Protein AF-A0A1B9Z0H9-F1 (afdb_monomer_lite)

Radius of gyration: 12.67 Å; chains: 1; bounding box: 24×28×35 Å

Secondary structure (DSSP, 8-state):
-------GGGTTSSHHHHHHHHHHHTT--EEEEEESSTTHHHHHHHHHTTPEEEEE-SSEEEEEE--SSPPP-

Sequence (73 aa):
MRYIGVSKASRNSGIFAELIRLMMAKGVTLTASVLQGNQSHMAKRLINLKFAENGSDNAETQLKWTPPNPRPD

pLDDT: mean 80.97, std 9.33, range [53.53, 92.44]

Structure (mmCIF, N/CA/C/O backbone):
data_AF-A0A1B9Z0H9-F1
#
_entry.id   AF-A0A1B9Z0H9-F1
#
loop_
_atom_site.group_PDB
_atom_site.id
_atom_site.type_symbol
_atom_site.label_atom_id
_atom_site.label_alt_id
_atom_site.label_comp_id
_atom_site.label_asym_id
_atom_site.label_entity_id
_atom_site.label_seq_id
_atom_site.pdbx_PDB_ins_code
_atom_site.Cartn_x
_atom_site.Cartn_y
_atom_site.Cartn_z
_atom_site.occupancy
_atom_site.B_iso_or_equiv
_atom_site.auth_seq_id
_atom_site.auth_comp_id
_atom_site.auth_asym_id
_atom_site.auth_atom_id
_atom_site.pdbx_PDB_model_num
ATOM 1 N N . MET A 1 1 ? 14.184 -1.555 9.286 1.00 53.53 1 MET A N 1
ATOM 2 C CA . MET A 1 1 ? 13.458 -1.544 7.995 1.00 53.53 1 MET A CA 1
ATOM 3 C C . MET A 1 1 ? 13.211 -2.983 7.564 1.00 53.53 1 MET A C 1
ATOM 5 O O . MET A 1 1 ? 14.167 -3.747 7.536 1.00 53.53 1 MET A O 1
ATOM 9 N N . ARG A 1 2 ? 11.963 -3.389 7.299 1.00 64.75 2 ARG A N 1
ATOM 10 C CA . ARG A 1 2 ? 11.647 -4.720 6.744 1.00 64.75 2 ARG A CA 1
ATOM 11 C C . ARG A 1 2 ? 11.213 -4.531 5.291 1.00 64.75 2 ARG A C 1
ATOM 13 O O . ARG A 1 2 ? 10.288 -3.767 5.043 1.00 64.75 2 ARG A O 1
ATOM 20 N N . TYR A 1 3 ? 11.892 -5.185 4.351 1.00 67.19 3 TYR A N 1
ATOM 21 C CA . TYR A 1 3 ? 11.557 -5.112 2.928 1.00 67.19 3 TYR A CA 1
ATOM 22 C C . TYR A 1 3 ? 10.546 -6.204 2.571 1.00 67.19 3 TYR A C 1
ATOM 24 O O . TYR A 1 3 ? 10.774 -7.376 2.866 1.00 67.19 3 TYR A O 1
ATOM 32 N N . ILE A 1 4 ? 9.438 -5.827 1.932 1.00 69.19 4 ILE A N 1
ATOM 33 C CA . ILE A 1 4 ? 8.436 -6.769 1.424 1.00 69.19 4 ILE A CA 1
ATOM 34 C C . ILE A 1 4 ? 8.527 -6.767 -0.099 1.00 69.19 4 ILE A C 1
ATOM 36 O O . ILE A 1 4 ? 8.168 -5.791 -0.754 1.00 69.19 4 ILE A O 1
ATOM 40 N N . GLY A 1 5 ? 8.992 -7.880 -0.664 1.00 69.81 5 GLY A N 1
ATOM 41 C CA . GLY A 1 5 ? 9.059 -8.100 -2.104 1.00 69.81 5 GLY A CA 1
ATOM 42 C C . GLY A 1 5 ? 8.308 -9.367 -2.494 1.00 69.81 5 GLY A C 1
ATOM 43 O O . GLY A 1 5 ? 8.475 -10.406 -1.863 1.00 69.81 5 GLY A O 1
ATOM 44 N N . VAL A 1 6 ? 7.499 -9.297 -3.553 1.00 72.19 6 VAL A N 1
ATOM 45 C CA . VAL A 1 6 ? 6.907 -10.486 -4.186 1.00 72.19 6 VAL A CA 1
ATOM 46 C C . VAL A 1 6 ? 7.773 -10.883 -5.379 1.00 72.19 6 VAL A C 1
ATOM 48 O O . VAL A 1 6 ? 8.073 -10.050 -6.250 1.00 72.19 6 VAL A O 1
ATOM 51 N N . SER A 1 7 ? 8.171 -12.156 -5.415 1.00 76.06 7 SER A N 1
ATOM 52 C CA . SER A 1 7 ? 8.943 -12.744 -6.514 1.00 76.06 7 SER A CA 1
ATOM 53 C C . SER A 1 7 ? 8.242 -12.497 -7.853 1.00 76.06 7 SER A C 1
ATOM 55 O O . SER A 1 7 ? 7.014 -12.489 -7.933 1.00 76.06 7 SER A O 1
ATOM 57 N N . LYS A 1 8 ? 9.010 -12.273 -8.929 1.00 76.62 8 LYS A N 1
ATOM 58 C CA . LYS A 1 8 ? 8.446 -11.902 -10.242 1.00 76.62 8 LYS A CA 1
ATOM 59 C C . LYS A 1 8 ? 7.409 -12.918 -10.739 1.00 76.62 8 LYS A C 1
ATOM 61 O O . LYS A 1 8 ? 6.373 -12.498 -11.244 1.00 76.62 8 LYS A O 1
ATOM 66 N N . ALA A 1 9 ? 7.673 -14.209 -10.535 1.00 81.62 9 ALA A N 1
ATOM 67 C CA . ALA A 1 9 ? 6.796 -15.312 -10.927 1.00 81.62 9 ALA A CA 1
ATOM 68 C C . ALA A 1 9 ? 5.447 -15.322 -10.188 1.00 81.62 9 ALA A C 1
ATOM 70 O O . ALA A 1 9 ? 4.463 -15.809 -10.727 1.00 81.62 9 ALA A O 1
ATOM 71 N N . SER A 1 10 ? 5.384 -14.756 -8.981 1.00 79.06 10 SER A N 1
ATOM 72 C CA . SER A 1 10 ? 4.179 -14.750 -8.142 1.00 79.06 10 SER A CA 1
ATOM 73 C C . SER A 1 10 ? 3.496 -13.377 -8.083 1.00 79.06 10 SER A C 1
ATOM 75 O O . SER A 1 10 ? 2.568 -13.151 -7.299 1.00 79.06 10 SER A O 1
ATOM 77 N N . ARG A 1 11 ? 3.941 -12.418 -8.906 1.00 79.00 11 ARG A N 1
ATOM 78 C CA . ARG A 1 11 ? 3.261 -11.124 -9.052 1.00 79.00 11 ARG A CA 1
ATOM 79 C C . ARG A 1 11 ? 1.876 -11.332 -9.664 1.00 79.00 11 ARG A C 1
ATOM 81 O O . ARG A 1 11 ? 1.621 -12.304 -10.360 1.00 79.00 11 ARG A O 1
ATOM 88 N N . ASN A 1 12 ? 0.968 -10.399 -9.383 1.00 76.62 12 ASN A N 1
ATOM 89 C CA . ASN A 1 12 ? -0.432 -10.427 -9.833 1.00 76.62 12 ASN A CA 1
ATOM 90 C C . ASN A 1 12 ? -1.261 -11.634 -9.346 1.00 76.62 12 ASN A C 1
ATOM 92 O O . ASN A 1 12 ? -2.405 -11.769 -9.747 1.00 76.62 12 ASN A O 1
ATOM 96 N N . SER A 1 13 ? -0.739 -12.443 -8.418 1.00 83.12 13 SER A N 1
ATOM 97 C CA . SER A 1 13 ? -1.462 -13.567 -7.798 1.00 83.12 13 SER A CA 1
ATOM 98 C C . SER A 1 13 ? -2.188 -13.181 -6.497 1.00 83.12 13 SER A C 1
ATOM 100 O O . SER A 1 13 ? -2.471 -14.030 -5.665 1.00 83.12 13 SER A O 1
ATOM 102 N N . GLY A 1 14 ? -2.403 -11.886 -6.239 1.00 82.38 14 GLY A N 1
ATOM 103 C CA . GLY A 1 14 ? -3.081 -11.408 -5.021 1.00 82.38 14 GLY A CA 1
ATOM 104 C C . GLY A 1 14 ? -2.276 -11.482 -3.713 1.00 82.38 14 GLY A C 1
ATOM 105 O O . GLY A 1 14 ? -2.670 -10.843 -2.746 1.00 82.38 14 GLY A O 1
ATOM 106 N N . ILE A 1 15 ? -1.116 -12.153 -3.685 1.00 85.19 15 ILE A N 1
ATOM 107 C CA . ILE A 1 15 ? -0.289 -12.373 -2.475 1.00 85.19 15 ILE A CA 1
ATOM 108 C C . ILE A 1 15 ? -0.039 -11.087 -1.682 1.00 85.19 15 ILE A C 1
ATOM 110 O O . ILE A 1 15 ? -0.207 -11.053 -0.468 1.00 85.19 15 ILE A O 1
ATOM 114 N N . PHE A 1 16 ? 0.351 -10.013 -2.373 1.00 83.94 16 PHE A N 1
ATOM 115 C CA . PHE A 1 16 ? 0.598 -8.731 -1.718 1.00 83.94 16 PHE A CA 1
ATOM 116 C C . PHE A 1 16 ? -0.674 -8.159 -1.085 1.00 83.94 16 PHE A C 1
ATOM 118 O O . PHE A 1 16 ? -0.639 -7.725 0.060 1.00 83.94 16 PHE A O 1
ATOM 125 N N . ALA A 1 17 ? -1.794 -8.179 -1.812 1.00 83.19 17 ALA A N 1
ATOM 126 C CA . ALA A 1 17 ? -3.057 -7.645 -1.316 1.00 83.19 17 ALA A CA 1
ATOM 127 C C . ALA A 1 17 ? -3.537 -8.416 -0.078 1.00 83.19 17 ALA A C 1
ATOM 129 O O . ALA A 1 17 ? -3.939 -7.793 0.901 1.00 83.19 17 ALA A O 1
ATOM 130 N N . GLU A 1 18 ? -3.414 -9.746 -0.085 1.00 88.06 18 GLU A N 1
ATOM 131 C CA . GLU A 1 18 ? -3.800 -10.567 1.065 1.00 88.06 18 GLU A CA 1
ATOM 132 C C . GLU A 1 18 ? -2.874 -10.342 2.266 1.00 88.06 18 GLU A C 1
ATOM 134 O O . GLU A 1 18 ? -3.349 -10.186 3.388 1.00 88.06 18 GLU A O 1
ATOM 139 N N . LEU A 1 19 ? -1.559 -10.220 2.045 1.00 87.19 19 LEU A N 1
ATOM 140 C CA . LEU A 1 19 ? -0.616 -9.881 3.112 1.00 87.19 19 LEU A CA 1
ATOM 141 C C . LEU A 1 19 ? -0.950 -8.526 3.755 1.00 87.19 19 LEU A C 1
ATOM 143 O O . LEU A 1 19 ? -0.985 -8.423 4.981 1.00 87.19 19 LEU A O 1
ATOM 147 N N . ILE A 1 20 ? -1.218 -7.495 2.944 1.00 86.50 20 ILE A N 1
ATOM 148 C CA . ILE A 1 20 ? -1.636 -6.181 3.449 1.00 86.50 20 ILE A CA 1
ATOM 149 C C . ILE A 1 20 ? -2.948 -6.304 4.232 1.00 86.50 20 ILE A C 1
ATOM 151 O O . ILE A 1 20 ? -3.027 -5.791 5.346 1.00 86.50 20 ILE A O 1
ATOM 155 N N . ARG A 1 21 ? -3.945 -7.034 3.714 1.00 87.12 21 ARG A N 1
ATOM 156 C CA . ARG A 1 21 ? -5.235 -7.253 4.387 1.00 87.12 21 ARG A CA 1
ATOM 157 C C . ARG A 1 21 ? -5.060 -7.892 5.764 1.00 87.12 21 ARG A C 1
ATOM 159 O O . ARG A 1 21 ? -5.661 -7.430 6.731 1.00 87.12 21 ARG A O 1
ATOM 166 N N . LEU A 1 22 ? -4.205 -8.910 5.872 1.00 88.62 22 LEU A N 1
ATOM 167 C CA . LEU A 1 22 ? -3.886 -9.565 7.142 1.00 88.62 22 LEU A CA 1
ATOM 168 C C . LEU A 1 22 ? -3.187 -8.618 8.124 1.00 88.62 22 LEU A C 1
ATOM 170 O O . LEU A 1 22 ? -3.464 -8.669 9.320 1.00 88.62 22 LEU A O 1
ATOM 174 N N . MET A 1 23 ? -2.301 -7.741 7.645 1.00 86.56 23 MET A N 1
ATOM 175 C CA . MET A 1 23 ? -1.660 -6.734 8.496 1.00 86.56 23 MET A CA 1
ATOM 176 C C . MET A 1 23 ? -2.649 -5.662 8.960 1.00 86.56 23 MET A C 1
ATOM 178 O O . MET A 1 23 ? -2.662 -5.327 10.142 1.00 86.56 23 MET A O 1
ATOM 182 N N . MET A 1 24 ? -3.520 -5.178 8.072 1.00 86.75 24 MET A N 1
ATOM 183 C CA . MET A 1 24 ? -4.578 -4.223 8.416 1.00 86.75 24 MET A CA 1
ATOM 184 C C . MET A 1 24 ? -5.560 -4.815 9.432 1.00 86.75 24 MET A C 1
ATOM 186 O O . MET A 1 24 ? -5.956 -4.135 10.374 1.00 86.75 24 MET A O 1
ATOM 190 N N . ALA A 1 25 ? -5.898 -6.103 9.304 1.00 88.12 25 ALA A N 1
ATOM 191 C CA . ALA A 1 25 ? -6.765 -6.810 10.247 1.00 88.12 25 ALA A CA 1
ATOM 192 C C . ALA A 1 25 ? -6.191 -6.881 11.674 1.00 88.12 25 ALA A C 1
ATOM 194 O O . ALA A 1 25 ? -6.945 -7.064 12.628 1.00 88.12 25 ALA A O 1
ATOM 195 N N . LYS A 1 26 ? -4.873 -6.700 11.852 1.00 86.88 26 LYS A N 1
ATOM 196 C CA . LYS A 1 26 ? -4.272 -6.584 13.191 1.00 86.88 26 LYS A CA 1
ATOM 197 C C . LYS A 1 26 ? -4.593 -5.253 13.876 1.00 86.88 26 LYS A C 1
ATOM 199 O O . LYS A 1 26 ? -4.419 -5.168 15.087 1.00 86.88 26 LYS A O 1
ATOM 204 N N . GLY A 1 27 ? -5.069 -4.253 13.132 1.00 85.19 27 GLY A N 1
ATOM 205 C CA . GLY A 1 27 ? -5.473 -2.957 13.675 1.00 85.19 27 GLY A CA 1
ATOM 206 C C . GLY A 1 27 ? -4.301 -2.077 14.108 1.00 85.19 27 GLY A C 1
ATOM 207 O O . GLY A 1 27 ? -4.461 -1.271 15.018 1.00 85.19 27 GLY A O 1
ATOM 208 N N . VAL A 1 28 ? -3.129 -2.242 13.485 1.00 84.44 28 VAL A N 1
ATOM 209 C CA . VAL A 1 28 ? -1.916 -1.457 13.770 1.00 84.44 28 VAL A CA 1
ATOM 210 C C . VAL A 1 28 ? -1.622 -0.480 12.640 1.00 84.44 28 VAL A C 1
ATOM 212 O O . VAL A 1 28 ? -1.888 -0.772 11.478 1.00 84.44 28 VAL A O 1
ATOM 215 N N . THR A 1 29 ? -1.036 0.671 12.961 1.00 87.00 29 THR A N 1
ATOM 216 C CA . THR A 1 29 ? -0.585 1.629 11.941 1.00 87.00 29 THR A CA 1
ATOM 217 C C . THR A 1 29 ? 0.470 0.990 11.038 1.00 87.00 29 T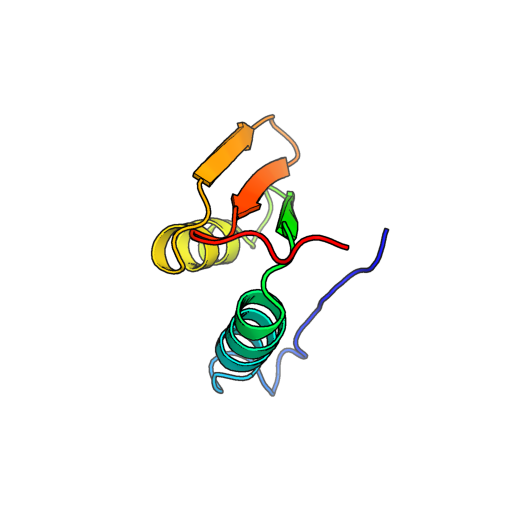HR A C 1
ATOM 219 O O . THR A 1 29 ? 1.423 0.381 11.524 1.00 87.00 29 THR A O 1
ATOM 222 N N . LEU A 1 30 ? 0.321 1.156 9.723 1.00 88.50 30 LEU A N 1
ATOM 223 C CA . LEU A 1 30 ? 1.272 0.660 8.728 1.00 88.50 30 LEU A CA 1
ATOM 224 C C . LEU A 1 30 ? 1.917 1.834 7.997 1.00 88.50 30 LEU A C 1
ATOM 226 O O . LEU A 1 30 ? 1.236 2.769 7.580 1.00 88.50 30 LEU A O 1
ATOM 230 N N . THR A 1 31 ? 3.228 1.762 7.800 1.00 88.56 31 THR A N 1
ATOM 231 C CA . THR A 1 31 ? 3.995 2.703 6.980 1.00 88.56 31 THR A CA 1
ATOM 232 C C . THR A 1 31 ? 4.687 1.948 5.852 1.00 88.56 31 THR A C 1
ATOM 234 O O . THR A 1 31 ? 5.128 0.810 6.025 1.00 88.56 31 THR A O 1
ATOM 237 N N . ALA A 1 32 ? 4.753 2.562 4.677 1.00 86.00 32 ALA A N 1
ATOM 238 C CA . ALA A 1 32 ? 5.392 2.007 3.495 1.00 86.00 32 ALA A CA 1
ATOM 239 C C . ALA A 1 32 ? 6.158 3.105 2.754 1.00 86.00 32 ALA A C 1
ATOM 241 O O . ALA A 1 32 ? 5.622 4.188 2.551 1.00 86.00 32 ALA A O 1
ATOM 242 N N . SER A 1 33 ? 7.374 2.801 2.306 1.00 85.62 33 SER A N 1
ATOM 243 C CA . SER A 1 33 ? 8.126 3.642 1.369 1.00 85.62 33 SER A CA 1
ATOM 244 C C . SER A 1 33 ? 8.218 2.919 0.030 1.00 85.62 33 SER A C 1
ATOM 246 O O . SER A 1 33 ? 8.620 1.754 -0.028 1.00 85.62 33 SER A O 1
ATOM 248 N N . VAL A 1 34 ? 7.817 3.590 -1.046 1.00 85.25 34 VAL A N 1
ATOM 249 C CA . VAL A 1 34 ? 7.868 3.072 -2.415 1.00 85.25 34 VAL A CA 1
ATOM 250 C C . VAL A 1 34 ? 8.882 3.882 -3.202 1.00 85.25 34 VAL A C 1
ATOM 252 O O . VAL A 1 34 ? 8.679 5.067 -3.420 1.00 85.25 34 VAL A O 1
ATOM 255 N N . LEU A 1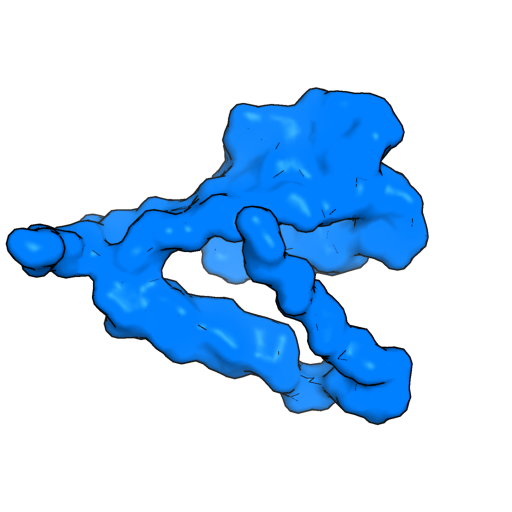 35 ? 9.951 3.244 -3.672 1.00 84.19 35 LEU A N 1
ATOM 256 C CA . LEU A 1 35 ? 10.970 3.917 -4.478 1.00 84.19 35 LEU A CA 1
ATOM 257 C C . LEU A 1 35 ? 10.389 4.378 -5.832 1.00 84.19 35 LEU A C 1
ATOM 259 O O . LEU A 1 35 ? 9.724 3.595 -6.516 1.00 84.19 35 LEU A O 1
ATOM 263 N N . GLN A 1 36 ? 10.700 5.612 -6.245 1.00 73.62 36 GLN A N 1
ATOM 264 C CA . GLN A 1 36 ? 10.230 6.303 -7.465 1.00 73.62 36 GLN A CA 1
ATOM 265 C C . GLN A 1 36 ? 10.595 5.606 -8.788 1.00 73.62 36 GLN A C 1
ATOM 267 O O . GLN A 1 36 ? 10.105 5.998 -9.842 1.00 73.62 36 GLN A O 1
ATOM 272 N N . GLY A 1 37 ? 11.430 4.561 -8.762 1.00 69.50 37 GLY A N 1
ATOM 273 C CA . GLY A 1 37 ? 11.769 3.765 -9.945 1.00 69.50 37 GLY A CA 1
ATOM 274 C C . GLY A 1 37 ? 10.569 3.029 -10.570 1.00 69.50 37 GLY A C 1
ATOM 275 O O . GLY A 1 37 ? 9.422 3.458 -10.518 1.00 69.50 37 GLY A O 1
ATOM 276 N N . ASN A 1 38 ? 10.811 1.850 -11.151 1.00 54.81 38 ASN A N 1
ATOM 277 C CA . ASN A 1 38 ? 9.837 1.004 -11.876 1.00 54.81 38 ASN A CA 1
ATOM 278 C C . ASN A 1 38 ? 8.616 0.504 -11.035 1.00 54.81 38 ASN A C 1
ATOM 280 O O . ASN A 1 38 ? 7.998 -0.513 -11.354 1.00 54.81 38 ASN A O 1
ATOM 284 N N . GLN A 1 39 ? 8.308 1.155 -9.909 1.00 62.22 39 GLN A N 1
ATOM 285 C CA . GLN A 1 39 ? 7.372 0.764 -8.859 1.00 62.22 39 GLN A CA 1
ATOM 286 C C . GLN A 1 39 ? 6.288 1.817 -8.566 1.00 62.22 39 GLN A C 1
ATOM 288 O O . GLN A 1 39 ? 5.534 1.646 -7.611 1.00 62.22 39 GLN A O 1
ATOM 293 N N . SER A 1 40 ? 6.101 2.831 -9.420 1.00 64.56 40 SER A N 1
ATOM 294 C CA . SER A 1 40 ? 4.945 3.750 -9.358 1.00 64.56 40 SER A CA 1
ATOM 295 C C . SER A 1 40 ? 3.589 3.015 -9.326 1.00 64.56 40 SER A C 1
ATOM 297 O O . SER A 1 40 ? 2.631 3.452 -8.686 1.00 64.56 40 SER A O 1
ATOM 299 N N . HIS A 1 41 ? 3.514 1.824 -9.932 1.00 78.25 41 HIS A N 1
ATOM 300 C CA . HIS A 1 41 ? 2.357 0.930 -9.830 1.00 78.25 41 HIS A CA 1
ATOM 301 C C . HIS A 1 41 ? 2.081 0.432 -8.401 1.00 78.25 41 HIS A C 1
ATOM 303 O O . HIS A 1 41 ? 0.930 0.143 -8.080 1.00 78.25 41 HIS A O 1
ATOM 309 N N . MET A 1 42 ? 3.100 0.319 -7.543 1.00 82.50 42 MET A N 1
ATOM 310 C CA . MET A 1 42 ? 2.939 -0.087 -6.145 1.00 82.50 42 MET A CA 1
ATOM 311 C C . MET A 1 42 ? 2.352 1.041 -5.296 1.00 82.50 42 MET A C 1
ATOM 313 O O . MET A 1 42 ? 1.417 0.787 -4.540 1.00 82.50 42 MET A O 1
ATOM 317 N N . ALA A 1 43 ? 2.820 2.281 -5.473 1.00 83.81 43 ALA A N 1
ATOM 318 C CA . ALA A 1 43 ? 2.241 3.443 -4.796 1.00 83.81 43 ALA A CA 1
ATOM 319 C C . ALA A 1 43 ? 0.742 3.569 -5.119 1.00 83.81 43 ALA A C 1
ATOM 321 O O . ALA A 1 43 ? -0.090 3.607 -4.214 1.00 83.81 43 ALA A O 1
ATOM 322 N N . LYS A 1 44 ? 0.372 3.468 -6.406 1.00 85.00 44 LYS A N 1
ATOM 323 C CA . LYS A 1 44 ? -1.040 3.443 -6.838 1.00 85.00 44 LYS A CA 1
ATOM 324 C C . LYS A 1 44 ? -1.843 2.303 -6.199 1.00 85.00 44 LYS A C 1
ATOM 326 O O . LYS A 1 44 ? -2.986 2.504 -5.798 1.00 85.00 44 LYS A O 1
ATOM 331 N N . ARG A 1 45 ? -1.264 1.101 -6.081 1.00 86.25 45 ARG A N 1
ATOM 332 C CA . ARG A 1 45 ? -1.919 -0.038 -5.410 1.00 86.25 45 ARG A CA 1
ATOM 333 C C . ARG A 1 45 ? -2.165 0.238 -3.928 1.00 86.25 45 ARG A C 1
ATOM 335 O O . ARG A 1 45 ? -3.246 -0.074 -3.445 1.00 86.25 45 ARG A O 1
ATOM 342 N N . LEU A 1 46 ? -1.199 0.823 -3.225 1.00 87.94 46 LEU A N 1
ATOM 343 C CA . LEU A 1 46 ? -1.342 1.178 -1.812 1.00 87.94 46 LEU A CA 1
ATOM 344 C C . LEU A 1 46 ? -2.413 2.256 -1.606 1.00 87.94 46 LEU A C 1
ATOM 346 O O . LEU A 1 46 ? -3.246 2.115 -0.713 1.00 87.94 46 LEU A O 1
ATOM 350 N N . ILE A 1 47 ? -2.471 3.262 -2.481 1.00 87.81 47 ILE A N 1
ATOM 351 C CA . ILE A 1 47 ? -3.531 4.284 -2.466 1.00 87.81 47 ILE A CA 1
ATOM 352 C C . ILE A 1 47 ? -4.917 3.639 -2.638 1.00 87.81 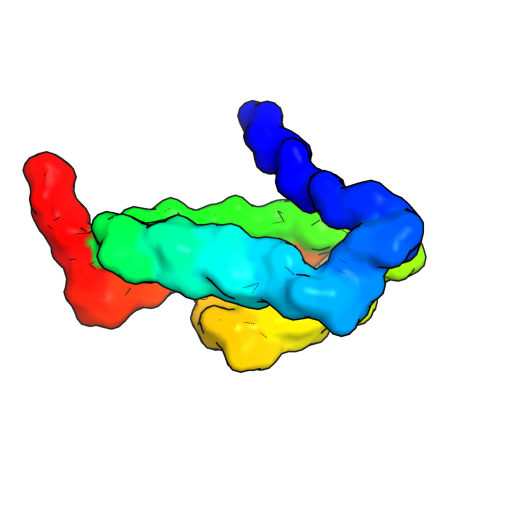47 ILE A C 1
ATOM 354 O O . ILE A 1 47 ? -5.839 3.926 -1.873 1.00 87.81 47 ILE A O 1
ATOM 358 N N . ASN A 1 48 ? -5.064 2.692 -3.572 1.00 87.94 48 ASN A N 1
ATOM 359 C CA . ASN A 1 48 ? -6.319 1.947 -3.747 1.00 87.94 48 ASN A CA 1
ATOM 360 C C . ASN A 1 48 ? -6.706 1.126 -2.503 1.00 87.94 48 ASN A C 1
ATOM 362 O O . ASN A 1 48 ? -7.890 0.913 -2.248 1.00 87.94 48 ASN A O 1
ATOM 366 N N . LEU A 1 49 ? -5.721 0.711 -1.703 1.00 86.69 49 LEU A N 1
ATOM 367 C CA . LEU A 1 49 ? -5.904 0.042 -0.411 1.00 86.69 49 LEU A CA 1
ATOM 368 C C . LEU A 1 49 ? -6.101 1.023 0.760 1.00 86.69 49 LEU A C 1
ATOM 370 O O . LEU A 1 49 ? -6.029 0.612 1.915 1.00 86.69 49 LEU A O 1
ATOM 374 N N . LYS A 1 50 ? -6.392 2.300 0.476 1.00 89.44 50 LYS A N 1
ATOM 375 C CA . LYS A 1 50 ? -6.656 3.365 1.460 1.00 89.44 50 LYS A CA 1
ATOM 376 C C . LYS A 1 50 ? -5.437 3.806 2.270 1.00 89.44 50 LYS A C 1
ATOM 378 O O . LYS A 1 50 ? -5.601 4.392 3.338 1.00 89.44 50 LYS A O 1
ATOM 383 N N . PHE A 1 51 ? -4.224 3.571 1.776 1.00 90.56 51 PHE A N 1
ATOM 384 C CA . PHE A 1 51 ? -3.070 4.296 2.299 1.00 90.56 51 PHE A CA 1
ATOM 385 C C . PHE A 1 51 ? -3.153 5.759 1.855 1.00 90.56 51 PHE A C 1
ATOM 387 O O . PHE A 1 51 ? -3.451 6.047 0.696 1.00 90.56 51 PHE A O 1
ATOM 394 N N . ALA A 1 52 ? -2.867 6.672 2.775 1.00 90.94 52 ALA A N 1
ATOM 395 C CA . ALA A 1 52 ? -2.669 8.079 2.478 1.00 90.94 52 ALA A CA 1
ATOM 396 C C . ALA A 1 52 ? -1.194 8.332 2.161 1.00 90.94 52 ALA A C 1
ATOM 398 O O . ALA A 1 52 ? -0.310 7.743 2.784 1.00 90.94 52 ALA A O 1
ATOM 399 N N . GLU A 1 53 ? -0.924 9.213 1.207 1.00 89.25 53 GLU A N 1
ATOM 400 C CA . GLU A 1 53 ? 0.427 9.716 0.990 1.00 89.25 53 GLU A CA 1
ATOM 401 C C . GLU A 1 53 ? 0.826 10.607 2.173 1.00 89.25 53 GLU A C 1
ATOM 403 O O . GLU A 1 53 ? 0.067 11.478 2.592 1.00 89.25 53 GLU A O 1
ATOM 408 N N . ASN A 1 54 ? 1.995 10.340 2.749 1.00 87.50 54 ASN A N 1
ATOM 409 C CA . ASN A 1 54 ? 2.548 11.072 3.889 1.00 87.50 54 ASN A CA 1
A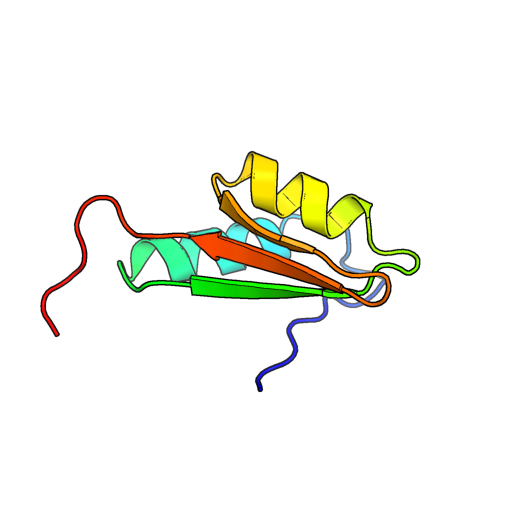TOM 410 C C . ASN A 1 54 ? 3.700 12.003 3.470 1.00 87.50 54 ASN A C 1
ATOM 412 O O . ASN A 1 54 ? 4.105 12.871 4.236 1.00 87.50 54 ASN A O 1
ATOM 416 N N . GLY A 1 55 ? 4.225 11.819 2.259 1.00 83.44 55 GLY A N 1
ATOM 417 C CA . GLY A 1 55 ? 5.268 12.639 1.656 1.00 83.44 55 GLY A CA 1
ATOM 418 C C . GLY A 1 55 ? 5.844 11.945 0.428 1.00 83.44 55 GLY A C 1
ATOM 419 O O . GLY A 1 55 ? 5.871 10.718 0.366 1.00 83.44 55 GLY A O 1
ATOM 420 N N . SER A 1 56 ? 6.317 12.714 -0.544 1.00 82.31 56 SER A N 1
ATOM 421 C CA . SER A 1 56 ? 7.052 12.184 -1.689 1.00 82.31 56 SER A CA 1
ATOM 422 C C . SER A 1 56 ? 8.248 13.074 -1.977 1.00 82.31 56 SER A C 1
ATOM 424 O O . SER A 1 56 ? 8.142 14.298 -1.929 1.00 82.31 56 SER A O 1
ATOM 426 N N . ASP A 1 57 ? 9.369 12.452 -2.313 1.00 82.25 57 ASP A N 1
ATOM 427 C CA . ASP A 1 57 ? 10.541 13.117 -2.866 1.00 82.25 57 ASP A CA 1
ATOM 428 C C . ASP A 1 57 ? 10.931 12.482 -4.216 1.00 82.25 57 ASP A C 1
ATOM 430 O O . ASP A 1 57 ? 10.179 11.691 -4.799 1.00 82.25 57 ASP A O 1
ATOM 434 N N . ASN A 1 58 ? 12.096 12.868 -4.743 1.00 78.62 58 ASN A N 1
ATOM 435 C CA . ASN A 1 58 ? 12.609 12.372 -6.024 1.00 78.62 58 ASN A CA 1
ATOM 436 C C 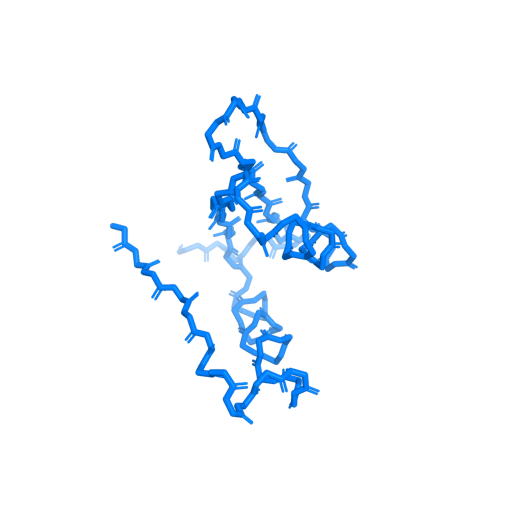. ASN A 1 58 ? 13.064 10.897 -5.975 1.00 78.62 58 ASN A C 1
ATOM 438 O O . ASN A 1 58 ? 13.326 10.309 -7.023 1.00 78.62 58 ASN A O 1
ATOM 442 N N . ALA A 1 59 ? 13.189 10.301 -4.788 1.00 81.88 59 ALA A N 1
ATOM 443 C CA . ALA A 1 59 ? 13.677 8.944 -4.571 1.00 81.88 59 ALA A CA 1
ATOM 444 C C . ALA A 1 59 ? 12.567 7.982 -4.123 1.00 81.88 59 ALA A C 1
ATOM 446 O O . ALA A 1 59 ? 12.578 6.817 -4.531 1.00 81.88 59 ALA A O 1
ATOM 447 N N . GLU A 1 60 ? 11.598 8.439 -3.331 1.00 85.12 60 GLU A N 1
ATOM 448 C CA . GLU A 1 60 ? 10.532 7.618 -2.770 1.00 85.12 60 GLU A CA 1
ATOM 449 C C . GLU A 1 60 ? 9.228 8.372 -2.479 1.00 85.12 60 GLU A C 1
ATOM 451 O O . GLU A 1 60 ? 9.187 9.575 -2.242 1.00 85.12 60 GLU A O 1
ATOM 456 N N . THR A 1 61 ? 8.136 7.613 -2.457 1.00 86.94 61 THR A N 1
ATOM 457 C CA . THR A 1 61 ? 6.825 8.032 -1.967 1.00 86.94 61 THR A CA 1
ATOM 458 C C . THR A 1 61 ? 6.521 7.273 -0.684 1.00 86.94 61 THR A C 1
ATOM 460 O O . THR A 1 61 ? 6.455 6.040 -0.669 1.00 86.94 61 THR A O 1
ATOM 463 N N . GLN A 1 62 ? 6.320 8.011 0.397 1.00 88.94 62 GLN A N 1
ATOM 464 C CA . GLN A 1 62 ? 5.947 7.496 1.701 1.00 88.94 62 GLN A CA 1
ATOM 465 C C . GLN A 1 62 ? 4.428 7.476 1.841 1.00 88.94 62 GLN A C 1
ATOM 467 O O . GLN A 1 62 ? 3.737 8.463 1.596 1.00 88.94 62 GLN A O 1
ATOM 472 N N . LEU A 1 63 ? 3.902 6.338 2.272 1.00 90.25 63 LEU A N 1
ATOM 473 C CA . LEU A 1 63 ? 2.483 6.068 2.426 1.00 90.25 63 LEU A CA 1
ATOM 474 C C . LEU A 1 63 ? 2.208 5.538 3.831 1.00 90.25 63 LEU A C 1
ATOM 476 O O . LEU A 1 63 ? 2.966 4.731 4.374 1.00 90.25 63 LEU A O 1
ATOM 480 N N . LYS A 1 64 ? 1.092 5.961 4.416 1.00 91.88 64 LYS A N 1
ATOM 481 C CA . LYS A 1 64 ? 0.658 5.561 5.752 1.00 91.88 64 LYS A CA 1
ATOM 482 C C . LYS A 1 64 ? -0.782 5.074 5.717 1.00 91.88 64 LYS A C 1
ATOM 484 O O . LYS A 1 64 ? -1.652 5.713 5.133 1.00 91.88 64 LYS A O 1
ATOM 489 N N . TRP A 1 65 ? -1.039 3.958 6.382 1.00 92.44 65 TRP A N 1
ATOM 490 C CA . TRP A 1 65 ? -2.384 3.499 6.686 1.00 92.44 65 TRP A CA 1
ATOM 491 C C . TRP A 1 65 ? -2.613 3.550 8.191 1.00 92.44 65 TRP A C 1
ATOM 493 O O . TRP A 1 65 ? -1.822 3.009 8.969 1.00 92.44 65 TRP A O 1
ATOM 503 N N . THR A 1 66 ? -3.711 4.189 8.582 1.00 89.88 66 THR A N 1
ATOM 504 C CA . THR A 1 66 ? -4.147 4.278 9.973 1.00 89.88 66 THR A CA 1
ATOM 505 C C . THR A 1 66 ? -5.411 3.435 10.138 1.00 89.88 66 THR A C 1
ATOM 507 O O . THR A 1 66 ? -6.354 3.608 9.359 1.00 89.88 66 THR A O 1
ATOM 510 N N . PRO A 1 67 ? -5.458 2.527 11.125 1.00 87.69 67 PRO A N 1
ATOM 511 C CA . PRO A 1 67 ? -6.659 1.757 11.409 1.00 87.69 67 PRO A CA 1
ATOM 512 C C . PRO A 1 67 ? -7.806 2.688 11.838 1.00 87.69 67 PRO A C 1
ATOM 514 O O . PRO A 1 67 ? -7.579 3.605 12.626 1.00 87.69 67 PRO A O 1
ATOM 517 N N . PRO A 1 68 ? -9.046 2.446 11.377 1.00 80.44 68 PRO A N 1
ATOM 518 C CA . PRO A 1 68 ? -10.207 3.233 11.798 1.00 80.44 68 PRO A CA 1
ATOM 519 C C . PRO A 1 68 ? -10.547 3.040 13.283 1.00 80.44 68 PRO A C 1
ATOM 521 O O . PRO A 1 68 ? -11.148 3.916 13.891 1.00 80.44 68 PRO A O 1
ATOM 524 N N . ASN A 1 69 ? -10.143 1.911 13.868 1.00 75.69 69 ASN A N 1
A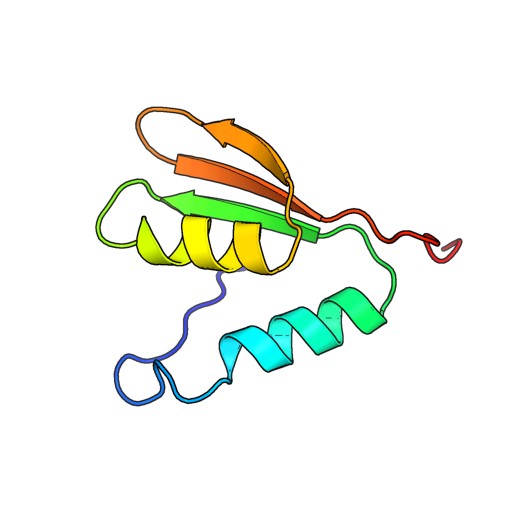TOM 525 C CA . ASN A 1 69 ? -10.188 1.670 15.302 1.00 75.69 69 ASN A CA 1
ATOM 526 C C . ASN A 1 69 ? -8.826 1.092 15.723 1.00 75.69 69 ASN A C 1
ATOM 528 O O . ASN A 1 69 ? -8.626 -0.121 15.588 1.00 75.69 69 ASN A O 1
ATOM 532 N N . PRO A 1 70 ? -7.852 1.939 16.102 1.00 66.25 70 PRO A N 1
ATOM 533 C CA . PRO A 1 70 ? -6.550 1.463 16.538 1.00 66.25 70 PRO A CA 1
ATOM 534 C C . PRO A 1 70 ? -6.741 0.563 17.750 1.00 66.25 70 PRO A C 1
ATOM 536 O O . PRO A 1 70 ? -7.416 0.936 18.708 1.00 66.25 70 PRO A O 1
ATOM 539 N N . ARG A 1 71 ? -6.181 -0.646 17.690 1.00 63.28 71 ARG A N 1
ATOM 540 C CA . ARG A 1 71 ? -6.196 -1.531 18.852 1.00 63.28 71 ARG A CA 1
ATOM 541 C C . ARG A 1 71 ? -5.349 -0.850 19.937 1.00 63.28 71 ARG A C 1
ATOM 543 O O . ARG A 1 71 ? -4.200 -0.542 19.620 1.00 63.28 71 ARG A O 1
ATOM 550 N N . PRO A 1 72 ? -5.887 -0.573 21.140 1.00 61.09 72 PRO A N 1
ATOM 551 C CA . PRO A 1 72 ? -5.051 -0.155 22.252 1.00 61.09 72 PRO A CA 1
ATOM 552 C C . PRO A 1 72 ? -4.093 -1.312 22.536 1.00 61.09 72 PRO A C 1
ATOM 554 O O . PRO A 1 72 ? -4.516 -2.469 22.636 1.00 61.09 72 PRO A O 1
ATOM 557 N N . ASP A 1 73 ? -2.815 -0.985 22.486 1.00 60.16 73 ASP A N 1
ATOM 558 C CA . ASP A 1 73 ? -1.671 -1.839 22.771 1.00 60.16 73 ASP A CA 1
ATOM 559 C C . ASP A 1 73 ? -1.636 -2.312 24.230 1.00 60.16 73 ASP A C 1
ATOM 561 O O . ASP A 1 73 ? -2.075 -1.558 25.129 1.00 60.16 73 ASP A O 1
#

Foldseek 3Di:
DDDDDDDPVCPPVCPVVVVVVVVLVVQAKDKDKFFPPPCPVVVVVVVVVVWDFPDDDNTITMTIDHHPDRDDD